Protein AF-A0A7K3YZS8-F1 (afdb_monomer)

Mean predicted aligned error: 3.69 Å

Radius of gyration: 16.54 Å; Cα contacts (8 Å, |Δi|>4): 243; chains: 1; bounding box: 41×34×45 Å

Secondary structure (DSSP, 8-state):
---TT-------S-HHHHTTSSSSSHHHHHHHHHHHTTS-SEEEEEEE-SSTT-EEEEEE-SGGGGGGG-S--TT----HHHHHHHHGGGGTT--EEEEE-HHHHHHHHHHHHTTSS-GGGEEEEE--------HHHHHHHHHHHH---GGG------BTTB-

Sequence (163 aa):
MAKKGDMLYAWTNDAALAKKAECGGAVTELLKYALESKTVDAVLAVTRGVDLYDAVPVIVSDAKSLDACAGSLHCGTVLLSKLVLEYAPKLSGKKIGLVVKGCDMMGILELAARKLVNLDNIVMIGVNCGGSVSPVTARRMIKEKYGVDPNTVTKEEIDKGQF

Nearest PDB structures (foldseek):
  7bkb-assembly1_E  TM=9.596E-01  e=1.401E-18  Methanospirillum hungatei JF-1
  4omf-assembly1_B-2  TM=8.821E-01  e=6.701E-10  Methanothermobacter marburgensis str. Marburg
  6qgr-assembly1_B  TM=8.359E-01  e=6.881E-08  Methanosarcina barkeri MS
  6qii-assembly1_B  TM=8.378E-01  e=8.869E-08  Methanosarcina barkeri MS
  8rja-assembly2_E  TM=6.892E-01  e=2.608E-07  Candidatus Methanoperedenaceae archaeon GB50

pLDDT: mean 92.97, std 4.45, range [72.25, 97.88]

Solvent-accessible surface area (backbone atoms only — not comparable to full-atom values): 9500 Å² total; per-residue (Å²): 133,92,56,95,88,68,85,79,92,70,54,45,90,47,72,70,50,40,74,53,21,72,56,48,25,37,69,54,47,53,52,27,48,30,40,75,72,57,73,16,65,33,28,52,44,50,29,68,52,95,43,64,48,36,59,38,80,42,82,43,67,52,48,76,65,46,64,65,39,41,45,71,49,53,27,20,82,74,69,56,30,66,50,45,58,67,47,56,68,72,44,80,90,48,27,36,28,32,74,26,43,66,70,26,48,53,44,41,52,54,36,33,76,70,67,60,41,64,64,94,36,50,48,76,46,79,49,92,70,98,71,69,40,53,42,72,58,44,42,48,45,37,36,75,75,67,69,41,64,60,91,73,60,87,80,81,64,79,56,97,93,42,112

Structure (mmCIF, N/CA/C/O backbone):
data_AF-A0A7K3YZS8-F1
#
_entry.id   AF-A0A7K3YZS8-F1
#
loop_
_atom_site.group_PDB
_atom_site.id
_atom_site.type_symbol
_atom_site.label_atom_id
_atom_site.label_alt_id
_atom_site.label_comp_id
_atom_site.label_asym_id
_atom_site.label_entity_id
_atom_site.label_seq_id
_atom_site.pdbx_PDB_ins_code
_atom_site.Cartn_x
_atom_site.Cartn_y
_atom_site.Cartn_z
_atom_site.occupancy
_atom_site.B_iso_or_equiv
_atom_site.auth_seq_id
_atom_site.auth_comp_id
_atom_site.auth_asym_id
_atom_site.auth_atom_id
_atom_site.pdbx_PDB_model_num
ATOM 1 N N . MET A 1 1 ? -14.132 -21.280 6.427 1.00 76.94 1 MET A N 1
ATOM 2 C CA . MET A 1 1 ? -13.516 -20.007 6.863 1.00 76.94 1 MET A CA 1
ATOM 3 C C . MET A 1 1 ? -12.077 -20.277 7.251 1.00 76.94 1 MET A C 1
ATOM 5 O O . MET A 1 1 ? -11.834 -21.330 7.833 1.00 76.94 1 MET A O 1
ATOM 9 N N . ALA A 1 2 ? -11.171 -19.354 6.928 1.00 86.88 2 ALA A N 1
ATOM 10 C CA . ALA A 1 2 ? -9.787 -19.398 7.392 1.00 86.88 2 ALA A CA 1
ATOM 11 C C . ALA A 1 2 ? -9.721 -19.184 8.914 1.00 86.88 2 ALA A C 1
ATOM 13 O O . ALA A 1 2 ? -10.529 -18.441 9.477 1.00 86.88 2 ALA A O 1
ATOM 14 N N . LYS A 1 3 ? -8.772 -19.841 9.574 1.00 94.12 3 LYS A N 1
ATOM 15 C CA . LYS A 1 3 ? -8.486 -19.734 11.007 1.00 94.12 3 LYS A CA 1
ATOM 16 C C . LYS A 1 3 ? -7.135 -19.057 11.222 1.00 94.12 3 LYS A C 1
ATOM 18 O O . LYS A 1 3 ? -6.280 -19.015 10.340 1.00 94.12 3 LYS A O 1
ATOM 23 N N . LYS A 1 4 ? -6.928 -18.526 12.429 1.00 93.88 4 LYS A N 1
ATOM 24 C CA . LYS A 1 4 ? -5.628 -17.975 12.827 1.00 93.88 4 LYS A CA 1
ATOM 25 C C . LYS A 1 4 ? -4.555 -19.062 12.698 1.00 93.88 4 LYS A C 1
ATOM 27 O O . LYS A 1 4 ? -4.670 -20.103 13.336 1.00 93.88 4 LYS A O 1
ATOM 32 N N . GLY A 1 5 ? -3.510 -18.771 11.926 1.00 94.25 5 GLY A N 1
ATOM 33 C CA . GLY A 1 5 ? -2.394 -19.686 11.675 1.00 94.25 5 GLY A CA 1
ATOM 34 C C . GLY A 1 5 ? -2.501 -20.475 10.369 1.00 94.25 5 GLY A C 1
ATOM 35 O O . GLY A 1 5 ? -1.528 -21.126 10.000 1.00 94.25 5 GLY A O 1
ATOM 36 N N . ASP A 1 6 ? -3.625 -20.393 9.651 1.00 96.44 6 ASP A N 1
ATOM 37 C CA . ASP A 1 6 ? -3.743 -21.026 8.339 1.00 96.44 6 ASP A CA 1
ATOM 38 C C . ASP A 1 6 ? -2.796 -20.365 7.326 1.00 96.44 6 ASP A C 1
ATOM 40 O O . ASP A 1 6 ? -2.663 -19.140 7.272 1.00 96.44 6 ASP A O 1
ATOM 44 N N . MET A 1 7 ? -2.176 -21.191 6.483 1.00 95.88 7 MET A N 1
ATOM 45 C CA . MET A 1 7 ? -1.407 -20.756 5.318 1.00 95.88 7 MET A CA 1
ATOM 46 C C . MET A 1 7 ? -2.185 -21.126 4.064 1.00 95.88 7 MET A C 1
ATOM 48 O O . MET A 1 7 ? -2.495 -22.296 3.844 1.00 95.88 7 MET A O 1
ATOM 52 N N . LEU A 1 8 ? -2.519 -20.125 3.256 1.00 94.38 8 LEU A N 1
ATOM 53 C CA . LEU A 1 8 ? -3.388 -20.282 2.097 1.00 94.38 8 LEU A CA 1
ATOM 54 C C . LEU A 1 8 ? -2.792 -19.551 0.899 1.00 94.38 8 LEU A C 1
ATOM 56 O O . LEU A 1 8 ? -2.210 -18.475 1.042 1.00 94.38 8 LEU A O 1
ATOM 60 N N . TYR A 1 9 ? -3.008 -20.107 -0.290 1.00 94.75 9 TYR A N 1
ATOM 61 C CA . TYR A 1 9 ? -2.872 -19.344 -1.523 1.00 94.75 9 TYR A CA 1
ATOM 62 C C . TYR A 1 9 ? -4.136 -18.516 -1.730 1.00 94.75 9 TYR A C 1
ATOM 64 O O . TYR A 1 9 ? -5.247 -19.038 -1.642 1.00 94.75 9 TYR A O 1
ATOM 72 N N . ALA A 1 10 ? -3.959 -17.227 -1.997 1.00 93.75 10 ALA A N 1
ATOM 73 C CA . ALA A 1 10 ? -5.050 -16.295 -2.223 1.00 93.75 10 ALA A CA 1
ATOM 74 C C . ALA A 1 10 ? -4.726 -15.381 -3.404 1.00 93.75 10 ALA A C 1
ATOM 76 O O . ALA A 1 10 ? -3.574 -14.996 -3.616 1.00 93.75 10 ALA A O 1
ATOM 77 N N . TRP A 1 11 ? -5.761 -15.021 -4.154 1.00 96.25 11 TRP A N 1
ATOM 78 C CA . TRP A 1 11 ? -5.703 -14.073 -5.257 1.00 96.25 11 TRP A CA 1
ATOM 79 C C . TRP A 1 11 ? -7.035 -13.325 -5.363 1.00 96.25 11 TRP A C 1
ATOM 81 O O . TRP A 1 11 ? -8.066 -13.807 -4.893 1.00 96.25 11 TRP A O 1
ATOM 91 N N . THR A 1 12 ? -7.006 -12.136 -5.959 1.00 96.81 12 THR A N 1
ATOM 92 C CA . THR A 1 12 ? -8.209 -11.369 -6.289 1.00 96.81 12 THR A CA 1
ATOM 93 C C . THR A 1 12 ? -9.020 -12.085 -7.372 1.00 96.81 12 THR A C 1
ATOM 95 O O . THR A 1 12 ? -8.465 -12.724 -8.267 1.00 96.81 12 THR A O 1
ATOM 98 N N . ASN A 1 13 ? -10.343 -11.967 -7.307 1.00 95.69 13 ASN A N 1
ATOM 99 C CA . ASN A 1 13 ? -11.246 -12.365 -8.388 1.00 95.69 13 ASN A CA 1
ATOM 100 C C . ASN A 1 13 ? -11.450 -11.245 -9.432 1.00 95.69 13 ASN A C 1
ATOM 102 O O . ASN A 1 13 ? -12.099 -11.479 -10.452 1.00 95.69 13 ASN A O 1
ATOM 106 N N . ASP A 1 14 ? -10.887 -10.055 -9.212 1.00 95.81 14 ASP A N 1
ATOM 107 C CA . ASP A 1 14 ? -10.900 -8.935 -10.147 1.00 95.81 14 ASP A CA 1
ATOM 108 C C . ASP A 1 14 ? -9.747 -9.064 -11.157 1.00 95.81 14 ASP A C 1
ATOM 110 O O . ASP A 1 14 ? -8.571 -8.820 -10.868 1.00 95.81 14 ASP A O 1
ATOM 114 N N . ALA A 1 15 ? -10.099 -9.421 -12.393 1.00 95.12 15 ALA A N 1
ATOM 115 C CA . ALA A 1 15 ? -9.142 -9.584 -13.482 1.00 95.12 15 ALA A CA 1
ATOM 116 C C . ALA A 1 15 ? -8.413 -8.283 -13.873 1.00 95.12 15 ALA A C 1
ATOM 118 O O . ALA A 1 15 ? -7.325 -8.348 -14.448 1.00 95.12 15 ALA A O 1
ATOM 119 N N .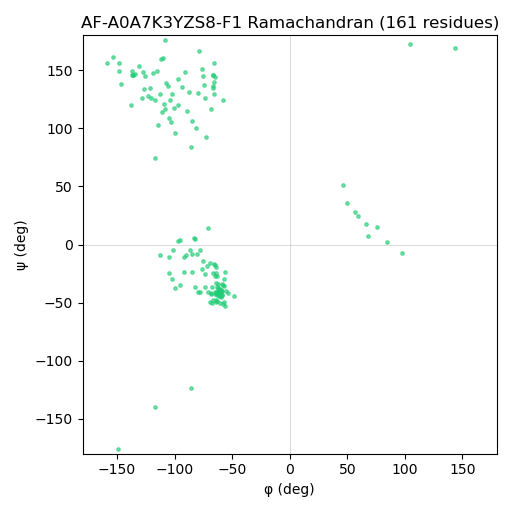 ALA A 1 16 ? -8.987 -7.105 -13.607 1.00 93.94 16 ALA A N 1
ATOM 120 C CA . ALA A 1 16 ? -8.334 -5.828 -13.877 1.00 93.94 16 ALA A CA 1
ATOM 121 C C . ALA A 1 16 ? -7.284 -5.510 -12.806 1.00 93.94 16 ALA A C 1
ATOM 123 O O . ALA A 1 16 ? -6.182 -5.072 -13.146 1.00 93.94 16 ALA A O 1
ATOM 124 N N . LEU A 1 17 ? -7.591 -5.791 -11.536 1.00 94.31 17 LEU A N 1
ATOM 125 C CA . LEU A 1 17 ? -6.633 -5.670 -10.439 1.00 94.31 17 LEU A CA 1
ATOM 126 C C . LEU A 1 17 ? -5.479 -6.670 -10.593 1.00 94.31 17 LEU A C 1
ATOM 128 O O . LEU A 1 17 ? -4.317 -6.290 -10.446 1.00 94.31 17 LEU A O 1
ATOM 132 N N . ALA A 1 18 ? -5.776 -7.918 -10.967 1.00 93.44 18 ALA A N 1
ATOM 133 C CA . ALA A 1 18 ? -4.767 -8.959 -11.172 1.00 93.44 18 ALA A CA 1
ATOM 134 C C . ALA A 1 18 ? -3.692 -8.578 -12.209 1.00 93.44 18 ALA A C 1
ATOM 136 O O . ALA A 1 18 ? -2.552 -9.009 -12.094 1.00 93.44 18 ALA A O 1
ATOM 137 N N . LYS A 1 19 ? -4.027 -7.745 -13.205 1.00 90.94 19 LYS A N 1
ATOM 138 C CA . LYS A 1 19 ? -3.071 -7.258 -14.218 1.00 90.94 19 LYS A CA 1
ATOM 139 C C . LYS A 1 19 ? -2.126 -6.166 -13.712 1.00 90.94 19 LYS A C 1
ATOM 141 O O . LYS A 1 19 ? -1.106 -5.921 -14.347 1.00 90.94 19 LYS A O 1
ATOM 146 N N . LYS A 1 20 ? -2.496 -5.466 -12.637 1.00 89.06 20 LYS A N 1
ATOM 147 C CA . LYS A 1 20 ? -1.737 -4.336 -12.072 1.00 89.06 20 LYS A CA 1
ATOM 148 C C . LYS A 1 20 ? -0.941 -4.731 -10.832 1.00 89.06 20 LYS A C 1
ATOM 150 O O . LYS A 1 20 ? 0.072 -4.110 -10.533 1.00 89.06 20 LYS A O 1
ATOM 155 N N . ALA A 1 21 ? -1.441 -5.708 -10.083 1.00 91.50 21 ALA A N 1
ATOM 156 C CA . ALA A 1 21 ? -0.820 -6.168 -8.857 1.00 91.50 21 ALA A CA 1
ATOM 157 C C . ALA A 1 21 ? 0.542 -6.832 -9.111 1.00 91.50 21 ALA A C 1
ATOM 159 O O . ALA A 1 21 ? 0.807 -7.352 -10.191 1.00 91.50 21 ALA A O 1
ATOM 160 N N . GLU A 1 22 ? 1.391 -6.839 -8.080 1.00 89.69 22 GLU A N 1
ATOM 161 C CA . GLU A 1 22 ? 2.708 -7.478 -8.165 1.00 89.69 22 GLU A CA 1
ATOM 162 C C . GLU A 1 22 ? 2.586 -8.999 -8.321 1.00 89.69 22 GLU A C 1
ATOM 164 O O . GLU A 1 22 ? 3.192 -9.605 -9.198 1.00 89.69 22 GLU A O 1
ATOM 169 N N . CYS A 1 23 ? 1.746 -9.595 -7.473 1.00 90.81 23 CYS A N 1
ATOM 170 C CA . CYS A 1 23 ? 1.384 -11.008 -7.491 1.00 90.81 23 CYS A CA 1
ATOM 171 C C . CYS A 1 23 ? -0.127 -11.143 -7.767 1.00 90.81 23 CYS A C 1
ATOM 173 O O . CYS A 1 23 ? -0.710 -10.378 -8.525 1.00 90.81 23 CYS A O 1
ATOM 175 N N . GLY A 1 24 ? -0.818 -12.065 -7.091 1.00 93.75 24 GLY A N 1
ATOM 176 C CA . GLY A 1 24 ? -2.255 -12.296 -7.275 1.00 93.75 24 GLY A CA 1
ATOM 177 C C . GLY A 1 24 ? -3.199 -11.212 -6.734 1.00 93.75 24 GLY A C 1
ATOM 178 O O . GLY A 1 24 ? -4.369 -11.506 -6.553 1.00 93.75 24 GLY A O 1
ATOM 179 N N . GLY A 1 25 ? -2.749 -10.000 -6.391 1.00 95.75 25 GLY A N 1
ATOM 180 C CA . GLY A 1 25 ? -3.633 -8.901 -5.947 1.00 95.75 25 GLY A CA 1
ATOM 181 C C . GLY A 1 25 ? -4.338 -9.074 -4.593 1.00 95.75 25 GLY A C 1
ATOM 182 O O . GLY A 1 25 ? -5.153 -8.233 -4.223 1.00 95.75 25 GLY A O 1
ATOM 183 N N . ALA A 1 26 ? -4.011 -10.117 -3.824 1.00 95.94 26 ALA A N 1
ATOM 184 C CA . ALA A 1 26 ? -4.696 -10.441 -2.570 1.00 95.94 26 ALA A CA 1
ATOM 185 C C . ALA A 1 26 ? -4.634 -9.315 -1.522 1.00 95.94 26 ALA A C 1
ATOM 187 O O . ALA A 1 26 ? -5.627 -9.043 -0.858 1.00 95.94 26 ALA A O 1
ATOM 188 N N . VAL A 1 27 ? -3.490 -8.635 -1.383 1.00 96.50 27 VAL A N 1
ATOM 189 C CA . VAL A 1 27 ? -3.326 -7.542 -0.406 1.00 96.50 27 VAL A CA 1
ATOM 190 C C . VAL A 1 27 ? -4.264 -6.378 -0.720 1.00 96.50 27 VAL A C 1
ATOM 192 O O . VAL A 1 27 ? -4.977 -5.911 0.164 1.00 96.50 27 VAL A O 1
ATOM 195 N N . THR A 1 28 ? -4.299 -5.935 -1.978 1.00 97.00 28 THR A N 1
ATOM 196 C CA . THR A 1 28 ? -5.184 -4.846 -2.404 1.00 97.00 28 THR A CA 1
ATOM 197 C C . THR A 1 28 ? -6.651 -5.234 -2.231 1.00 97.00 28 THR A C 1
ATOM 199 O O . THR A 1 28 ? -7.423 -4.431 -1.717 1.00 97.00 28 THR A O 1
ATOM 202 N N . GLU A 1 29 ? -7.025 -6.470 -2.572 1.00 97.38 29 GLU A N 1
ATOM 203 C CA . GLU A 1 29 ? -8.392 -6.976 -2.385 1.00 97.38 29 GLU A CA 1
ATOM 204 C C . GLU A 1 29 ? -8.811 -6.992 -0.907 1.00 97.38 29 GLU A C 1
ATOM 206 O O . GLU A 1 29 ? -9.893 -6.531 -0.551 1.00 97.38 29 GLU A O 1
ATOM 211 N N . LEU A 1 30 ? -7.926 -7.448 -0.015 1.00 97.06 30 LEU A N 1
ATOM 212 C CA . LEU A 1 30 ? -8.180 -7.441 1.426 1.00 97.06 30 LEU A CA 1
ATOM 213 C C . LEU A 1 30 ? -8.363 -6.020 1.972 1.00 97.06 30 LEU A C 1
ATOM 215 O O . LEU A 1 30 ? -9.206 -5.808 2.841 1.00 97.06 30 LEU A O 1
ATOM 219 N N . LEU A 1 31 ? -7.611 -5.040 1.463 1.00 97.81 31 LEU A N 1
ATOM 220 C CA . LEU A 1 31 ? -7.765 -3.635 1.853 1.00 97.81 31 LEU A CA 1
ATOM 221 C C . LEU A 1 31 ? -9.060 -3.017 1.321 1.00 97.81 31 LEU A C 1
ATOM 223 O O . LEU A 1 31 ? -9.726 -2.294 2.063 1.00 97.81 31 LEU A O 1
ATOM 227 N N . LYS A 1 32 ? -9.440 -3.320 0.072 1.00 97.69 32 LYS A N 1
ATOM 228 C CA . LYS A 1 32 ? -10.738 -2.924 -0.494 1.00 97.69 32 LYS A CA 1
ATOM 229 C C . LYS A 1 32 ? -11.873 -3.437 0.379 1.00 97.69 32 LYS A C 1
ATOM 231 O O . LYS A 1 32 ? -12.674 -2.647 0.873 1.00 97.69 32 LYS A O 1
ATOM 236 N N . TYR A 1 33 ? -11.857 -4.736 0.667 1.00 97.31 33 TYR A N 1
ATOM 237 C CA . TYR A 1 33 ? -12.837 -5.358 1.543 1.00 97.31 33 TYR A CA 1
ATOM 238 C C . TYR A 1 33 ? -12.817 -4.747 2.951 1.00 97.31 33 TYR A C 1
ATOM 240 O O . TYR A 1 33 ? -13.872 -4.540 3.548 1.00 97.31 33 TYR A O 1
ATOM 248 N N . ALA A 1 34 ? -11.645 -4.415 3.502 1.00 97.88 34 ALA A N 1
ATOM 249 C CA . ALA A 1 34 ? -11.542 -3.782 4.817 1.00 97.88 34 ALA A CA 1
ATOM 250 C C . ALA A 1 34 ? -12.213 -2.395 4.865 1.00 97.88 34 ALA A C 1
ATOM 252 O O . ALA A 1 34 ? -12.841 -2.081 5.879 1.00 97.88 34 ALA A O 1
ATOM 253 N N . LEU A 1 35 ? -12.127 -1.602 3.790 1.00 97.81 35 LEU A N 1
ATOM 254 C CA . LEU A 1 35 ? -12.855 -0.333 3.650 1.00 97.81 35 LEU A CA 1
ATOM 255 C C . LEU A 1 35 ? -14.364 -0.561 3.481 1.00 97.81 35 LEU A C 1
ATOM 257 O O . LEU A 1 35 ? -15.167 0.027 4.202 1.00 97.81 35 LEU A O 1
ATOM 261 N N . GLU A 1 36 ? -14.761 -1.444 2.565 1.00 97.69 36 GLU A N 1
ATOM 262 C CA . GLU A 1 36 ? -16.172 -1.719 2.252 1.00 97.69 36 GLU A CA 1
ATOM 263 C C . GLU A 1 36 ? -16.933 -2.304 3.449 1.00 97.69 36 GLU A C 1
ATOM 265 O O . GLU A 1 36 ? -18.063 -1.908 3.738 1.00 97.69 36 GLU A O 1
ATOM 270 N N . SER A 1 37 ? -16.289 -3.207 4.192 1.00 97.50 37 SER A N 1
ATOM 271 C CA . SER A 1 37 ? -16.824 -3.806 5.421 1.00 97.50 37 SER A CA 1
ATOM 272 C C . SER A 1 37 ? -16.733 -2.891 6.644 1.00 97.50 37 SER A C 1
ATOM 274 O O . SER A 1 37 ? -17.218 -3.267 7.712 1.00 97.50 37 SER A O 1
ATOM 276 N N . LYS A 1 38 ? -16.113 -1.707 6.517 1.00 96.38 38 LYS A N 1
ATOM 277 C CA . LYS A 1 38 ? -15.816 -0.778 7.622 1.00 96.38 38 LYS A CA 1
ATOM 278 C C . LYS A 1 38 ? -14.986 -1.403 8.747 1.00 96.38 38 LYS A C 1
ATOM 280 O O . LYS A 1 38 ? -15.063 -0.985 9.901 1.00 96.38 38 LYS A O 1
ATOM 285 N N . THR A 1 39 ? -14.172 -2.403 8.415 1.00 97.00 39 THR A N 1
ATOM 286 C CA . THR A 1 39 ? -13.125 -2.896 9.321 1.00 97.00 39 THR A CA 1
ATOM 287 C C . THR A 1 39 ? -12.112 -1.782 9.602 1.00 97.00 39 THR A C 1
ATOM 289 O O . THR A 1 39 ? -11.594 -1.673 10.716 1.00 97.00 39 THR A O 1
ATOM 292 N N . VAL A 1 40 ? -11.868 -0.937 8.596 1.00 96.75 40 VAL A N 1
ATOM 293 C CA . VAL A 1 40 ? -11.106 0.310 8.691 1.00 96.75 40 VAL A CA 1
ATOM 294 C C . VAL A 1 40 ? -11.882 1.449 8.031 1.00 96.75 40 VAL A C 1
ATOM 296 O O . VAL A 1 40 ? -12.678 1.219 7.125 1.00 96.75 40 VAL A O 1
ATOM 299 N N . ASP A 1 41 ? -11.638 2.680 8.471 1.00 95.62 41 ASP A N 1
ATOM 300 C CA . ASP A 1 41 ? -12.259 3.891 7.916 1.00 95.62 41 ASP A CA 1
ATOM 301 C C . ASP A 1 41 ? -11.421 4.519 6.795 1.00 95.62 41 ASP A C 1
ATOM 303 O O . ASP A 1 41 ? -11.924 5.287 5.974 1.00 95.62 41 ASP A O 1
ATOM 307 N N . ALA A 1 42 ? -10.118 4.241 6.796 1.00 94.75 42 ALA A N 1
ATOM 308 C CA . ALA A 1 42 ? -9.171 4.708 5.798 1.00 94.75 42 ALA A CA 1
ATOM 309 C C . ALA A 1 42 ? -7.990 3.741 5.696 1.00 94.75 42 ALA A C 1
ATOM 311 O O . ALA A 1 42 ? -7.711 2.979 6.621 1.00 94.75 42 ALA A O 1
ATOM 312 N N . VAL A 1 43 ? -7.259 3.809 4.591 1.00 96.06 43 VAL A N 1
ATOM 313 C CA . VAL A 1 43 ? -6.025 3.064 4.363 1.00 96.06 43 VAL A CA 1
ATOM 314 C C . VAL A 1 43 ? -4.886 4.045 4.106 1.00 96.06 43 VAL A C 1
ATOM 316 O O . VAL A 1 43 ? -4.986 4.878 3.210 1.00 96.06 43 VAL A O 1
ATOM 319 N N . LEU A 1 44 ? -3.796 3.940 4.870 1.00 95.31 44 LEU A N 1
ATOM 320 C CA . LEU A 1 44 ? -2.513 4.545 4.512 1.00 95.31 44 LEU A CA 1
ATOM 321 C C . LEU A 1 44 ? -1.820 3.616 3.515 1.00 95.31 44 LEU A C 1
ATOM 323 O O . LEU A 1 44 ? -1.248 2.591 3.889 1.00 95.31 44 LEU A O 1
ATOM 327 N N . ALA A 1 45 ? -1.917 3.973 2.241 1.00 94.94 45 ALA A N 1
ATOM 328 C CA . ALA A 1 45 ? -1.314 3.252 1.133 1.00 94.94 45 ALA A CA 1
ATOM 329 C C . ALA A 1 45 ? -0.130 4.038 0.556 1.00 94.94 45 ALA A C 1
ATOM 331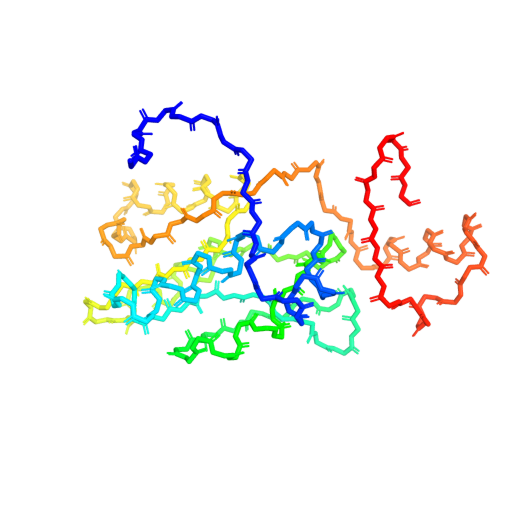 O O . ALA A 1 45 ? 0.171 5.160 0.970 1.00 94.94 45 ALA A O 1
ATOM 332 N N . VAL A 1 46 ? 0.547 3.432 -0.414 1.00 95.00 46 VAL A N 1
ATOM 333 C CA . VAL A 1 46 ? 1.603 4.070 -1.197 1.00 95.00 46 VAL A CA 1
ATOM 334 C C . VAL A 1 46 ? 1.208 3.970 -2.662 1.00 95.00 46 VAL A C 1
ATOM 336 O O . VAL A 1 46 ? 0.898 2.882 -3.141 1.00 95.00 46 VAL A O 1
ATOM 339 N N . THR A 1 47 ? 1.211 5.100 -3.359 1.00 94.50 47 THR A N 1
ATOM 340 C CA . THR A 1 47 ? 0.990 5.175 -4.804 1.00 94.50 47 THR A CA 1
ATOM 341 C C . THR A 1 47 ? 2.282 5.553 -5.512 1.00 94.50 47 THR A C 1
ATOM 343 O O . THR A 1 47 ? 3.200 6.126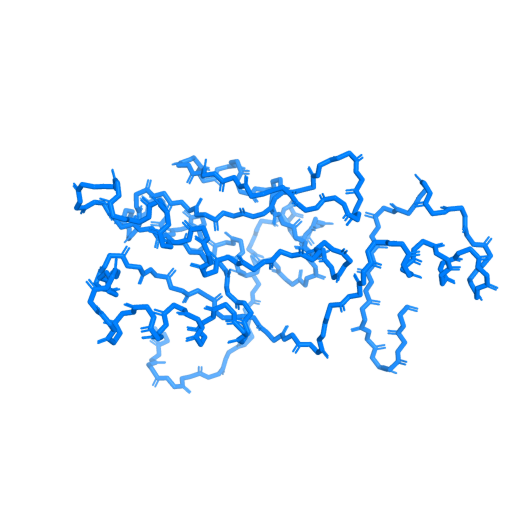 -4.917 1.00 94.50 47 THR A O 1
ATOM 346 N N . ARG A 1 48 ? 2.335 5.260 -6.809 1.00 92.56 48 ARG A N 1
ATOM 347 C CA . ARG A 1 48 ? 3.361 5.790 -7.702 1.00 92.56 48 ARG A CA 1
ATOM 348 C C . ARG A 1 48 ? 3.196 7.309 -7.827 1.00 92.56 48 ARG A C 1
ATOM 350 O O . ARG A 1 48 ? 2.084 7.776 -8.077 1.00 92.56 48 ARG A O 1
ATOM 357 N N . GLY A 1 49 ? 4.285 8.045 -7.633 1.00 92.94 49 GLY A N 1
ATOM 358 C CA . GLY A 1 49 ? 4.385 9.478 -7.884 1.00 92.94 49 GLY A CA 1
ATOM 359 C C . GLY A 1 49 ? 4.728 9.756 -9.343 1.00 92.94 49 GLY A C 1
ATOM 360 O O . GLY A 1 49 ? 4.023 9.307 -10.246 1.00 92.94 49 GLY A O 1
ATOM 361 N N . VAL A 1 50 ? 5.819 10.488 -9.580 1.00 90.81 50 VAL A N 1
ATOM 362 C CA . VAL A 1 50 ? 6.278 10.809 -10.945 1.00 90.81 50 VAL A CA 1
ATOM 363 C C . VAL A 1 50 ? 6.654 9.547 -11.727 1.00 90.81 50 VAL A C 1
ATOM 365 O O . VAL A 1 50 ? 6.337 9.426 -12.909 1.00 90.81 50 VAL A O 1
ATOM 368 N N . ASP A 1 51 ? 7.320 8.601 -11.070 1.00 89.38 51 ASP A N 1
ATOM 369 C CA . ASP A 1 51 ? 7.770 7.344 -11.659 1.00 89.38 51 ASP A CA 1
ATOM 370 C C . ASP A 1 51 ? 7.803 6.218 -10.609 1.00 89.38 51 ASP A C 1
ATOM 372 O O . ASP A 1 51 ? 7.379 6.400 -9.469 1.00 89.38 51 ASP A O 1
ATOM 376 N N . LEU A 1 52 ? 8.275 5.026 -10.991 1.00 88.06 52 LEU A N 1
ATOM 377 C CA . LEU A 1 52 ? 8.306 3.856 -10.101 1.00 88.06 52 LEU A CA 1
ATOM 378 C C . LEU A 1 52 ? 9.258 3.999 -8.898 1.00 88.06 52 LEU A C 1
ATOM 380 O O . LEU A 1 52 ? 9.162 3.223 -7.950 1.00 88.06 52 LEU A O 1
ATOM 384 N N . TYR A 1 53 ? 10.182 4.960 -8.937 1.00 92.44 53 TYR A N 1
ATOM 385 C CA . TYR A 1 53 ? 11.147 5.197 -7.866 1.00 92.44 53 TYR A CA 1
ATOM 386 C C . TYR A 1 53 ? 10.624 6.235 -6.860 1.00 92.44 53 TYR A C 1
ATOM 388 O O . TYR A 1 53 ? 11.199 6.397 -5.784 1.00 92.44 53 TYR A O 1
ATOM 396 N N . ASP A 1 54 ? 9.532 6.920 -7.198 1.00 92.19 54 ASP A N 1
ATOM 397 C CA . ASP A 1 54 ? 8.861 7.911 -6.369 1.00 92.19 54 ASP A CA 1
ATOM 398 C C . ASP A 1 54 ? 7.641 7.288 -5.674 1.00 92.19 54 ASP A C 1
ATOM 400 O O . ASP A 1 54 ? 6.556 7.159 -6.243 1.00 92.19 54 ASP A O 1
ATOM 404 N N . ALA A 1 55 ? 7.835 6.850 -4.430 1.00 93.94 55 ALA A N 1
ATOM 405 C CA . ALA A 1 55 ? 6.768 6.315 -3.591 1.00 93.94 55 ALA A CA 1
ATOM 406 C C . ALA A 1 55 ? 6.099 7.434 -2.790 1.00 93.94 55 ALA A C 1
ATOM 408 O O . ALA A 1 55 ? 6.702 8.010 -1.882 1.00 93.94 55 ALA A O 1
ATOM 409 N N . VAL A 1 56 ? 4.820 7.678 -3.073 1.00 95.00 56 VAL A N 1
ATOM 410 C CA . VAL A 1 56 ? 4.034 8.743 -2.446 1.00 95.00 56 VAL A CA 1
ATOM 411 C C . VAL A 1 56 ? 3.008 8.136 -1.486 1.00 95.00 56 VAL A C 1
ATOM 413 O O . VAL A 1 56 ? 2.112 7.409 -1.921 1.00 95.00 56 VAL A O 1
ATOM 416 N N . PRO A 1 57 ? 3.098 8.409 -0.173 1.00 94.44 57 PRO A N 1
ATOM 417 C CA . PRO A 1 57 ? 2.081 7.989 0.783 1.00 94.44 57 PRO A CA 1
ATOM 418 C C . PRO A 1 57 ? 0.756 8.711 0.538 1.00 94.44 57 PRO A C 1
ATOM 420 O O . PRO A 1 57 ? 0.729 9.929 0.363 1.00 94.44 57 PRO A O 1
ATOM 423 N N . VAL A 1 58 ? -0.350 7.974 0.585 1.00 94.25 58 VAL A N 1
ATOM 424 C CA . VAL A 1 58 ? -1.704 8.507 0.396 1.00 94.25 58 VAL A CA 1
ATOM 425 C C . VAL A 1 58 ? -2.666 7.924 1.422 1.00 94.25 58 VAL A C 1
ATOM 427 O O . VAL A 1 58 ? -2.546 6.766 1.820 1.00 94.25 58 VAL A O 1
ATOM 430 N N . ILE A 1 59 ? -3.642 8.728 1.845 1.00 93.62 59 ILE A N 1
ATOM 431 C CA . ILE A 1 59 ? -4.773 8.261 2.650 1.00 93.62 59 ILE A CA 1
ATOM 432 C C . ILE A 1 59 ? -5.949 8.016 1.711 1.00 93.62 59 ILE A C 1
ATOM 434 O O . ILE A 1 59 ? -6.416 8.934 1.041 1.00 93.62 59 ILE A O 1
ATOM 438 N N . VAL A 1 60 ? -6.426 6.777 1.679 1.00 95.25 60 VAL A N 1
ATOM 439 C CA . VAL A 1 60 ? -7.494 6.326 0.789 1.00 95.25 60 VAL A CA 1
ATOM 440 C C . VAL A 1 60 ? -8.691 5.878 1.618 1.00 95.25 60 VAL A C 1
ATOM 442 O O . VAL A 1 60 ? -8.561 5.015 2.479 1.00 95.25 60 VAL A O 1
ATOM 445 N N . SER A 1 61 ? -9.864 6.451 1.361 1.00 94.81 61 SER A N 1
ATOM 446 C CA . SER A 1 61 ? -11.131 6.044 1.994 1.00 94.81 61 SER A CA 1
ATOM 447 C C . SER A 1 61 ? -12.125 5.417 1.011 1.00 94.81 61 SER A C 1
ATOM 449 O O . SER A 1 61 ? -13.154 4.900 1.428 1.00 94.81 61 SER A O 1
ATOM 451 N N . ASP A 1 62 ? -11.833 5.470 -0.290 1.00 96.31 62 ASP A N 1
ATOM 452 C CA . ASP A 1 62 ? -12.619 4.829 -1.344 1.00 96.31 62 ASP A CA 1
ATOM 453 C C . ASP A 1 62 ? -11.903 3.563 -1.830 1.00 96.31 62 ASP A C 1
ATOM 455 O O . ASP A 1 62 ? -10.752 3.619 -2.261 1.00 96.31 62 ASP A O 1
ATOM 459 N N . ALA A 1 63 ? -12.588 2.420 -1.780 1.00 96.31 63 ALA A N 1
ATOM 460 C CA . ALA A 1 63 ? -11.998 1.126 -2.110 1.00 96.31 63 ALA A CA 1
ATOM 461 C C . ALA A 1 63 ? -11.480 1.069 -3.556 1.00 96.31 63 ALA A C 1
ATOM 463 O O . ALA A 1 63 ? -10.400 0.536 -3.807 1.00 96.31 63 ALA A O 1
ATOM 464 N N . LYS A 1 64 ? -12.184 1.678 -4.518 1.00 93.88 64 LYS A N 1
ATOM 465 C CA . LYS A 1 64 ? -11.757 1.664 -5.929 1.00 93.88 64 LYS A CA 1
ATOM 466 C C . LYS A 1 64 ? -10.436 2.394 -6.146 1.00 93.88 64 LYS A C 1
ATOM 468 O O . LYS A 1 64 ? -9.633 1.980 -6.980 1.00 93.88 64 LYS A O 1
ATOM 473 N N . SER A 1 65 ? -10.180 3.437 -5.364 1.00 95.50 65 SER A N 1
ATOM 474 C CA . SER A 1 65 ? -8.944 4.215 -5.431 1.00 95.50 65 SER A CA 1
ATOM 475 C C . SER A 1 65 ? -7.691 3.407 -5.041 1.00 95.50 65 SER A C 1
ATOM 477 O O . SER A 1 65 ? -6.581 3.784 -5.416 1.00 95.50 65 SER A O 1
ATOM 479 N N . LEU A 1 66 ? -7.839 2.258 -4.362 1.00 96.50 66 LEU A N 1
ATOM 480 C CA . LEU A 1 66 ? -6.715 1.372 -4.027 1.00 96.50 66 LEU A CA 1
ATOM 481 C C . LEU A 1 66 ? -6.092 0.665 -5.239 1.00 96.50 66 LEU A C 1
ATOM 483 O O . LEU A 1 66 ? -4.958 0.200 -5.138 1.00 96.50 66 LEU A O 1
ATOM 487 N N . ASP A 1 67 ? -6.766 0.627 -6.391 1.00 94.62 67 ASP A N 1
ATOM 488 C CA . ASP A 1 67 ? -6.191 0.095 -7.634 1.00 94.62 67 ASP A CA 1
ATOM 489 C C . ASP A 1 67 ? -4.911 0.820 -8.052 1.00 94.62 67 ASP A C 1
ATOM 491 O O . ASP A 1 67 ? -4.010 0.206 -8.619 1.00 94.62 67 ASP A O 1
ATOM 495 N N . ALA A 1 68 ? -4.835 2.127 -7.789 1.00 93.19 68 ALA A N 1
ATOM 496 C CA . ALA A 1 68 ? -3.663 2.942 -8.100 1.00 93.19 68 ALA A CA 1
ATOM 497 C C . ALA A 1 68 ? -2.471 2.644 -7.172 1.00 93.19 68 ALA A C 1
ATOM 499 O O . ALA A 1 68 ? -1.333 2.959 -7.505 1.00 93.19 68 ALA A O 1
ATOM 500 N N . CYS A 1 69 ? -2.736 2.015 -6.025 1.00 94.69 69 CYS A N 1
ATOM 501 C CA . CYS A 1 69 ? -1.736 1.625 -5.034 1.00 94.69 69 CYS A CA 1
ATOM 502 C C . CYS A 1 69 ? -1.300 0.156 -5.187 1.00 94.69 69 CYS A C 1
ATOM 504 O O . CYS A 1 69 ? -0.554 -0.355 -4.355 1.00 94.69 69 CYS A O 1
ATOM 506 N N . ALA A 1 70 ? -1.814 -0.556 -6.196 1.00 93.69 70 ALA A N 1
ATOM 507 C CA . ALA A 1 70 ? -1.448 -1.941 -6.452 1.00 93.69 70 ALA A CA 1
ATOM 508 C C . ALA A 1 70 ? -0.050 -2.040 -7.085 1.00 93.69 70 ALA A C 1
ATOM 510 O O . ALA A 1 70 ? 0.333 -1.206 -7.905 1.00 93.69 70 ALA A O 1
ATOM 511 N N . GLY A 1 71 ? 0.676 -3.102 -6.734 1.00 90.69 71 GLY A N 1
ATOM 512 C CA . GLY A 1 71 ? 2.047 -3.335 -7.192 1.00 90.69 71 GLY A CA 1
ATOM 513 C C . GLY A 1 71 ? 3.086 -3.049 -6.111 1.00 90.69 71 GLY A C 1
ATOM 514 O O . GLY A 1 71 ? 2.758 -2.553 -5.031 1.00 90.69 71 GLY A O 1
ATOM 515 N N . SER A 1 72 ? 4.339 -3.386 -6.399 1.00 90.44 72 SER A N 1
ATOM 516 C CA . SER A 1 72 ? 5.458 -3.135 -5.493 1.00 90.44 72 SER A CA 1
ATOM 517 C C . SER A 1 72 ? 6.343 -2.001 -6.003 1.00 90.44 72 SER A C 1
ATOM 519 O O . SER A 1 72 ? 6.640 -1.904 -7.190 1.00 90.44 72 SER A O 1
ATOM 521 N N . LEU A 1 73 ? 6.782 -1.145 -5.077 1.00 92.88 73 LEU A N 1
ATOM 522 C CA . LEU A 1 73 ? 7.755 -0.075 -5.314 1.00 92.88 73 LEU A CA 1
ATOM 523 C C . LEU A 1 73 ? 8.997 -0.356 -4.454 1.00 92.88 73 LEU A C 1
ATOM 525 O O . LEU A 1 73 ? 9.202 0.266 -3.410 1.00 92.88 73 LEU A O 1
ATOM 529 N N . HIS A 1 74 ? 9.811 -1.335 -4.848 1.00 92.19 74 HIS A N 1
ATOM 530 C CA . HIS A 1 74 ? 11.030 -1.745 -4.136 1.00 92.19 74 HIS A CA 1
ATOM 531 C C . HIS A 1 74 ? 12.072 -0.625 -4.089 1.00 92.19 74 HIS A C 1
ATOM 533 O O . HIS A 1 74 ? 12.878 -0.559 -3.153 1.00 92.19 74 HIS A O 1
ATOM 539 N N . CYS A 1 75 ? 12.028 0.267 -5.078 1.00 91.38 75 CYS A N 1
ATOM 540 C CA . CYS A 1 75 ? 12.898 1.432 -5.152 1.00 91.38 75 CYS A CA 1
ATOM 541 C C . CYS A 1 75 ? 12.338 2.687 -4.466 1.00 91.38 75 CYS A C 1
ATOM 543 O O . CYS A 1 75 ? 13.056 3.670 -4.291 1.00 91.38 75 CYS A O 1
ATOM 545 N N . GLY A 1 76 ? 11.074 2.656 -4.040 1.00 88.69 76 GLY A N 1
ATOM 546 C CA . GLY A 1 76 ? 10.412 3.737 -3.321 1.00 88.69 76 GLY A CA 1
ATOM 547 C C . GLY A 1 76 ? 10.662 3.653 -1.816 1.00 88.69 76 GLY A C 1
ATOM 548 O O . GLY A 1 76 ? 9.866 3.086 -1.064 1.00 88.69 76 GLY A O 1
ATOM 549 N N . THR A 1 77 ? 11.789 4.193 -1.349 1.00 86.81 77 THR A N 1
ATOM 550 C CA . THR A 1 77 ? 12.214 4.065 0.055 1.00 86.81 77 THR A CA 1
ATOM 551 C C . THR A 1 77 ? 11.370 4.927 1.000 1.00 86.81 77 THR A C 1
ATOM 553 O O . THR A 1 77 ? 11.694 6.087 1.253 1.00 86.81 77 THR A O 1
ATOM 556 N N . VAL A 1 78 ? 10.311 4.342 1.565 1.00 90.56 78 VAL A N 1
ATOM 557 C CA . VAL A 1 78 ? 9.425 4.982 2.552 1.00 90.56 78 VAL A CA 1
ATOM 558 C C . VAL A 1 78 ? 9.295 4.113 3.804 1.00 90.56 78 VAL A C 1
ATOM 560 O O . VAL A 1 78 ? 9.047 2.906 3.707 1.00 90.56 78 VAL A O 1
ATOM 563 N N . LEU A 1 79 ? 9.423 4.756 4.971 1.00 92.25 79 LEU A N 1
ATOM 564 C CA . LEU A 1 79 ? 9.152 4.180 6.290 1.00 92.25 79 LEU A CA 1
ATOM 565 C C . LEU A 1 79 ? 7.794 4.685 6.802 1.00 92.25 79 LEU A C 1
ATOM 567 O O . LEU A 1 79 ? 7.667 5.832 7.236 1.00 92.25 79 LEU A O 1
ATOM 571 N N . LEU A 1 80 ? 6.781 3.823 6.766 1.00 94.69 80 LEU A N 1
ATOM 572 C CA . LEU A 1 80 ? 5.399 4.165 7.104 1.00 94.69 80 LEU A CA 1
ATOM 573 C C . LEU A 1 80 ? 5.184 4.355 8.603 1.00 94.69 80 LEU A C 1
ATOM 575 O O . LEU A 1 80 ? 4.310 5.126 8.987 1.00 94.69 80 LEU A O 1
ATOM 579 N N . SER A 1 81 ? 5.998 3.735 9.463 1.00 94.19 81 SER A N 1
ATOM 580 C CA . SER A 1 81 ? 5.876 3.904 10.921 1.00 94.19 81 SER A CA 1
ATOM 581 C C . SER A 1 81 ? 5.993 5.369 11.357 1.00 94.19 81 SER A C 1
ATOM 583 O O . SER A 1 81 ? 5.256 5.816 12.236 1.00 94.19 81 SER A O 1
ATOM 585 N N . LYS A 1 82 ? 6.839 6.155 10.678 1.00 91.19 82 LYS A N 1
ATOM 586 C CA . LYS A 1 82 ? 6.953 7.604 10.897 1.00 91.19 82 LYS A CA 1
ATOM 587 C C . LYS A 1 82 ? 5.650 8.339 10.572 1.00 91.19 82 LYS A C 1
ATOM 589 O O . LYS A 1 82 ? 5.267 9.249 11.297 1.00 91.19 82 LYS A O 1
ATOM 594 N N . LEU A 1 83 ? 4.970 7.945 9.499 1.00 92.69 83 LEU A N 1
ATOM 595 C CA . LEU A 1 83 ? 3.707 8.558 9.083 1.00 92.69 83 LEU A CA 1
ATOM 596 C C . LEU A 1 83 ? 2.561 8.139 10.002 1.00 92.69 83 LEU A C 1
ATOM 598 O O . LEU A 1 83 ? 1.709 8.954 10.339 1.00 92.69 83 LEU A O 1
ATOM 602 N N . VAL A 1 84 ? 2.562 6.889 10.466 1.00 92.69 84 VAL A N 1
ATOM 603 C CA . VAL A 1 84 ? 1.591 6.407 11.455 1.00 92.69 84 VAL A CA 1
ATOM 604 C C . VAL A 1 84 ? 1.674 7.232 12.739 1.00 92.69 84 VAL A C 1
ATOM 606 O O . VAL A 1 84 ? 0.632 7.646 13.240 1.00 92.69 84 VAL A O 1
ATOM 609 N N . LEU A 1 85 ? 2.880 7.545 13.230 1.00 90.88 85 LEU A N 1
ATOM 610 C CA . LEU A 1 85 ? 3.060 8.444 14.378 1.00 90.88 85 LEU A CA 1
ATOM 611 C C . LEU A 1 85 ? 2.386 9.808 14.166 1.00 90.88 85 LEU A C 1
ATOM 613 O O . LEU A 1 85 ? 1.806 10.365 15.093 1.00 90.88 85 LEU A O 1
ATOM 617 N N . GLU A 1 86 ? 2.468 10.351 12.954 1.00 86.19 86 GLU A N 1
ATOM 618 C CA . GLU A 1 86 ? 1.939 11.676 12.649 1.00 86.19 86 GLU A CA 1
ATOM 619 C C . GLU A 1 86 ? 0.420 11.686 12.429 1.00 86.19 86 GLU A C 1
ATOM 621 O O . GLU A 1 86 ? -0.262 12.616 12.870 1.00 86.19 86 GLU A O 1
ATOM 626 N N . TYR A 1 87 ? -0.115 10.682 11.731 1.00 82.62 87 TYR A N 1
ATOM 627 C CA . TYR A 1 87 ? -1.502 10.685 11.267 1.00 82.62 87 TYR A CA 1
ATOM 628 C C . TYR A 1 87 ? -2.444 9.870 12.147 1.00 82.62 87 TYR A C 1
ATOM 630 O O . TYR A 1 87 ? -3.572 10.308 12.362 1.00 82.62 87 TYR A O 1
ATOM 638 N N . ALA A 1 88 ? -2.018 8.729 12.698 1.00 82.88 88 ALA A N 1
ATOM 639 C CA . ALA A 1 88 ? -2.914 7.869 13.473 1.00 82.88 88 ALA A CA 1
ATOM 640 C C . ALA A 1 88 ? -3.526 8.573 14.704 1.00 82.88 88 ALA A C 1
ATOM 642 O O . ALA A 1 88 ? -4.734 8.439 14.908 1.00 82.88 88 ALA A O 1
ATOM 643 N N . PRO A 1 89 ? -2.787 9.395 15.482 1.00 80.19 89 PRO A N 1
ATOM 644 C CA . PRO A 1 89 ? -3.380 10.137 16.600 1.00 80.19 89 PRO A CA 1
ATOM 645 C C . PRO A 1 89 ? -4.424 11.180 16.171 1.00 80.19 89 PRO A C 1
ATOM 647 O O . PRO A 1 89 ? -5.335 11.494 16.934 1.00 80.19 89 PRO A O 1
ATOM 650 N N . LYS A 1 90 ? -4.318 11.710 14.944 1.00 81.62 90 LYS A N 1
ATOM 651 C CA . LYS A 1 90 ? -5.220 12.742 14.402 1.00 81.62 90 LYS A CA 1
ATOM 652 C C . LYS A 1 90 ? -6.545 12.169 13.887 1.00 81.62 90 LYS A C 1
ATOM 654 O O . LYS A 1 90 ? -7.444 12.931 13.551 1.00 81.62 90 LYS A O 1
ATOM 659 N N . LEU A 1 91 ? -6.680 10.844 13.813 1.00 75.88 91 LEU A N 1
ATOM 660 C CA . LEU A 1 91 ? -7.836 10.174 13.217 1.00 75.88 91 LEU A CA 1
ATOM 661 C C . LEU A 1 91 ? -9.046 10.021 14.162 1.00 75.88 91 LEU A C 1
ATOM 663 O O . LEU A 1 91 ? -10.043 9.429 13.762 1.00 75.88 91 LEU A O 1
ATOM 667 N N . SER A 1 92 ? -9.013 10.587 15.377 1.00 72.25 92 SER A N 1
ATOM 668 C CA . SER A 1 92 ? -10.176 10.742 16.280 1.00 72.25 92 SER A CA 1
ATOM 669 C C . SER A 1 92 ? -11.054 9.487 16.441 1.00 72.25 92 SER A C 1
ATOM 671 O O . SER A 1 92 ? -12.270 9.545 16.279 1.00 72.25 92 SER A O 1
ATOM 673 N N . GLY A 1 93 ? -10.443 8.342 16.758 1.00 80.00 93 GLY A N 1
ATOM 674 C CA . GLY A 1 93 ? -11.165 7.080 16.986 1.00 80.00 93 GLY A CA 1
ATOM 675 C C . GLY A 1 93 ? -11.485 6.278 15.722 1.00 80.00 93 GLY A C 1
ATOM 676 O O . GLY A 1 93 ? -12.089 5.214 15.825 1.00 80.00 93 GLY A O 1
ATOM 677 N N . LYS A 1 94 ? -11.056 6.749 14.547 1.00 89.69 94 LYS A N 1
ATOM 678 C CA . LYS A 1 94 ? -11.101 5.966 13.311 1.00 89.69 94 LYS A CA 1
ATOM 679 C C . LYS A 1 94 ? -9.998 4.915 13.270 1.00 89.69 94 LYS A C 1
ATOM 681 O O . LYS A 1 94 ? -8.905 5.115 13.808 1.00 89.69 94 LYS A O 1
ATOM 686 N N . LYS A 1 95 ? -10.279 3.823 12.567 1.00 94.31 95 LYS A N 1
ATOM 687 C CA . LYS A 1 95 ? -9.340 2.739 12.293 1.00 94.31 95 LYS A CA 1
ATOM 688 C C . LYS A 1 95 ? -8.648 2.950 10.955 1.00 94.31 95 LYS A C 1
ATOM 690 O O . LYS A 1 95 ? -9.299 3.253 9.957 1.00 94.31 95 LYS A O 1
ATOM 695 N N . ILE A 1 96 ? -7.336 2.748 10.927 1.00 94.81 96 ILE A N 1
ATOM 696 C CA . ILE A 1 96 ? -6.524 2.851 9.718 1.00 94.81 96 ILE A CA 1
ATOM 697 C C . ILE A 1 96 ? -5.967 1.485 9.318 1.00 94.81 96 ILE A C 1
ATOM 699 O O . ILE A 1 96 ? -5.389 0.769 10.134 1.00 94.81 96 ILE A O 1
ATOM 703 N N . GLY A 1 97 ? -6.144 1.121 8.052 1.00 96.62 97 GLY A N 1
ATOM 704 C CA . GLY A 1 97 ? -5.481 -0.017 7.427 1.00 96.62 97 GLY A CA 1
ATOM 705 C C . GLY A 1 97 ? -4.166 0.406 6.784 1.00 96.62 97 GLY A C 1
ATOM 706 O O . GLY A 1 97 ? -4.046 1.529 6.306 1.00 96.62 97 GLY A O 1
ATOM 707 N N . LEU A 1 98 ? -3.173 -0.472 6.737 1.00 96.56 98 LEU A N 1
ATOM 708 C CA . LEU A 1 98 ? -1.963 -0.239 5.951 1.00 96.56 98 LEU A CA 1
ATOM 709 C C . LEU A 1 98 ? -1.234 -1.539 5.631 1.00 96.56 98 LEU A C 1
ATOM 711 O O . LEU A 1 98 ? -1.335 -2.531 6.357 1.00 96.56 98 LEU A O 1
ATOM 715 N N . VAL A 1 99 ? -0.456 -1.502 4.554 1.00 96.25 99 VAL A N 1
ATOM 716 C CA . VAL A 1 99 ? 0.513 -2.550 4.229 1.00 96.25 99 VAL A CA 1
ATOM 717 C C . VAL A 1 99 ? 1.820 -2.228 4.936 1.00 96.25 99 VAL A C 1
ATOM 719 O O . VAL A 1 99 ? 2.296 -1.099 4.848 1.00 96.25 99 VAL A O 1
ATOM 722 N N . VAL A 1 100 ? 2.412 -3.198 5.626 1.00 96.38 100 VAL A N 1
ATOM 723 C CA . VAL A 1 100 ? 3.661 -2.995 6.370 1.00 96.38 100 VAL A CA 1
ATOM 724 C C . VAL A 1 100 ? 4.751 -3.938 5.891 1.00 96.38 100 VAL A C 1
ATOM 726 O O . VAL A 1 100 ? 4.540 -5.143 5.746 1.00 96.38 100 VAL A O 1
ATOM 729 N N . LYS A 1 101 ? 5.953 -3.391 5.700 1.00 95.06 101 LYS A N 1
ATOM 730 C CA . LYS A 1 101 ? 7.182 -4.185 5.671 1.00 95.06 101 LYS A CA 1
ATOM 731 C C . LYS A 1 101 ? 7.596 -4.512 7.109 1.00 95.06 101 LYS A C 1
ATOM 733 O O . LYS A 1 101 ? 7.126 -3.886 8.061 1.00 95.06 101 LYS A O 1
ATOM 738 N N . GLY A 1 102 ? 8.531 -5.449 7.285 1.00 95.50 102 GLY A N 1
ATOM 739 C CA . GLY A 1 102 ? 9.016 -5.830 8.620 1.00 95.50 102 GLY A CA 1
ATOM 740 C C . GLY A 1 102 ? 9.507 -4.639 9.457 1.00 95.50 102 GLY A C 1
ATOM 741 O O . GLY A 1 102 ? 9.164 -4.524 10.630 1.00 95.50 102 GLY A O 1
ATOM 742 N N . CYS A 1 103 ? 10.234 -3.699 8.845 1.00 95.56 103 CYS A N 1
ATOM 743 C CA . CYS A 1 103 ? 10.692 -2.479 9.515 1.00 95.56 103 CYS A CA 1
ATOM 744 C C . CYS A 1 103 ? 9.549 -1.521 9.898 1.00 95.56 103 CYS A C 1
ATOM 746 O O . CYS A 1 103 ? 9.603 -0.915 10.970 1.00 95.56 103 CYS A O 1
ATOM 748 N N . ASP A 1 104 ? 8.505 -1.410 9.068 1.00 96.19 104 ASP A N 1
ATOM 749 C CA . ASP A 1 104 ? 7.317 -0.601 9.364 1.00 96.19 104 ASP A CA 1
ATOM 750 C C . ASP A 1 104 ? 6.583 -1.168 10.583 1.00 96.19 104 ASP A C 1
ATOM 752 O O . ASP A 1 104 ? 6.312 -0.437 11.535 1.00 96.19 104 ASP A O 1
ATOM 756 N N . MET A 1 105 ? 6.332 -2.483 10.585 1.00 96.81 105 MET A N 1
ATOM 757 C CA . MET A 1 105 ? 5.672 -3.186 11.686 1.00 96.81 105 MET A CA 1
ATOM 758 C C . MET A 1 105 ? 6.437 -2.999 12.998 1.00 96.81 105 MET A C 1
ATOM 760 O O . MET A 1 105 ? 5.851 -2.573 13.989 1.00 96.81 105 MET A O 1
ATOM 764 N N . MET A 1 106 ? 7.748 -3.261 13.002 1.00 97.06 106 MET A N 1
ATOM 765 C CA . MET A 1 106 ? 8.583 -3.093 14.197 1.00 97.06 106 MET A CA 1
ATOM 766 C C . MET A 1 106 ? 8.546 -1.652 14.714 1.00 97.06 106 MET A C 1
ATOM 768 O O . MET A 1 106 ? 8.381 -1.433 15.912 1.00 97.06 106 MET A O 1
ATOM 772 N N . GLY A 1 107 ? 8.627 -0.662 13.818 1.00 97.06 107 GLY A N 1
ATOM 773 C CA . GLY A 1 107 ? 8.507 0.743 14.197 1.00 97.06 107 GLY A CA 1
ATOM 774 C C . GLY A 1 107 ? 7.155 1.066 14.837 1.00 97.06 107 GLY A C 1
ATOM 775 O O . GLY A 1 107 ? 7.112 1.730 15.865 1.00 97.06 107 GLY A O 1
ATOM 776 N N . ILE A 1 108 ? 6.051 0.568 14.278 1.00 96.88 108 ILE A N 1
ATOM 777 C CA . ILE A 1 108 ? 4.701 0.787 14.824 1.00 96.88 108 ILE A CA 1
ATOM 778 C C . ILE A 1 108 ? 4.543 0.126 16.200 1.00 96.88 108 ILE A C 1
ATOM 780 O O . ILE A 1 108 ? 3.979 0.741 17.105 1.00 96.88 108 ILE A O 1
ATOM 784 N N . LEU A 1 109 ? 5.073 -1.086 16.386 1.00 97.31 109 LEU A N 1
ATOM 785 C CA . LEU A 1 109 ? 5.050 -1.779 17.678 1.00 97.31 109 LEU A CA 1
ATOM 786 C C . LEU A 1 109 ? 5.822 -1.003 18.756 1.00 97.31 109 LEU A C 1
ATOM 788 O O . LEU A 1 109 ? 5.321 -0.843 19.867 1.00 97.31 109 LEU A O 1
ATOM 792 N N . GLU A 1 110 ? 6.990 -0.450 18.423 1.00 97.50 110 GLU A N 1
ATOM 793 C CA . GLU A 1 110 ? 7.763 0.400 19.339 1.00 97.50 110 GLU A CA 1
ATOM 794 C C . GLU A 1 110 ? 7.031 1.700 19.696 1.00 97.50 110 GLU A C 1
ATOM 796 O O . GLU A 1 110 ? 7.000 2.117 20.857 1.00 97.50 110 GLU A O 1
ATOM 801 N N . LEU A 1 111 ? 6.395 2.344 18.713 1.00 95.81 111 LEU A N 1
ATOM 802 C CA . LEU A 1 111 ? 5.564 3.524 18.957 1.00 95.81 111 LEU A CA 1
ATOM 803 C C . LEU A 1 111 ? 4.385 3.195 19.883 1.00 95.81 111 LEU A C 1
ATOM 805 O O . LEU A 1 111 ? 4.050 3.993 20.761 1.00 95.81 111 LEU A O 1
ATOM 809 N N . ALA A 1 112 ? 3.780 2.016 19.724 1.00 95.19 112 ALA A N 1
ATOM 810 C CA . ALA A 1 112 ? 2.686 1.556 20.570 1.00 95.19 112 ALA A CA 1
ATOM 811 C C . ALA A 1 112 ? 3.149 1.253 21.999 1.00 95.19 112 ALA A C 1
ATOM 813 O O . ALA A 1 112 ? 2.506 1.683 22.956 1.00 95.19 112 ALA A O 1
ATOM 814 N N . ALA A 1 113 ? 4.300 0.593 22.163 1.00 97.00 113 ALA A N 1
ATOM 815 C CA . ALA A 1 113 ? 4.903 0.339 23.472 1.00 97.00 113 ALA A CA 1
ATOM 816 C C . ALA A 1 113 ? 5.184 1.646 24.237 1.00 97.00 113 ALA A C 1
ATOM 818 O O . ALA A 1 113 ? 5.015 1.719 25.455 1.00 97.00 113 ALA A O 1
ATOM 819 N N . ARG A 1 114 ? 5.532 2.715 23.509 1.00 95.81 114 ARG A N 1
ATOM 820 C CA . ARG A 1 114 ? 5.724 4.078 24.037 1.00 95.81 114 ARG A CA 1
ATOM 821 C C . ARG A 1 114 ? 4.423 4.868 24.210 1.00 95.81 114 ARG A C 1
ATOM 823 O O . ARG A 1 114 ? 4.478 6.039 24.574 1.00 95.81 114 ARG A O 1
ATOM 830 N N . LYS A 1 115 ? 3.264 4.246 23.964 1.00 93.12 115 LYS A N 1
ATOM 831 C CA . LYS A 1 115 ? 1.922 4.851 24.035 1.00 93.12 115 LYS A CA 1
ATOM 832 C C . LYS A 1 115 ? 1.727 6.049 23.097 1.00 93.12 115 LYS A C 1
ATOM 834 O O . LYS A 1 115 ? 0.883 6.901 23.354 1.00 93.12 115 LYS A O 1
ATOM 839 N N . LEU A 1 116 ? 2.502 6.120 22.014 1.00 92.81 116 LEU A N 1
ATOM 840 C CA . LEU A 1 116 ? 2.391 7.180 21.006 1.00 92.81 116 LEU A CA 1
ATOM 841 C C . LEU A 1 116 ? 1.322 6.867 19.954 1.00 92.81 116 LEU A C 1
ATOM 843 O O . LEU A 1 116 ? 0.793 7.778 19.323 1.00 92.81 116 LEU A O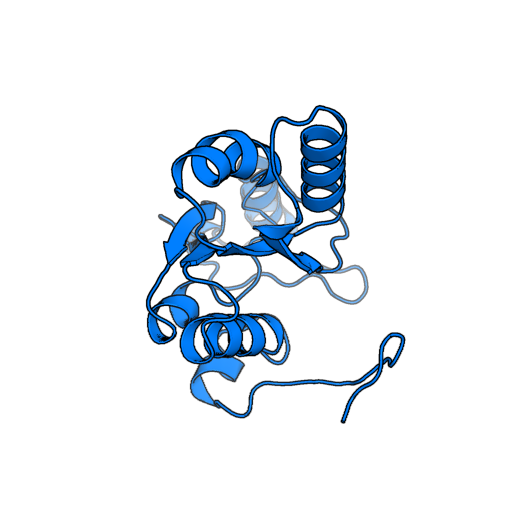 1
ATOM 847 N N . VAL A 1 117 ? 0.998 5.585 19.768 1.00 92.81 117 VAL A N 1
ATOM 848 C CA . VAL A 1 117 ? -0.056 5.110 18.862 1.00 92.81 117 VAL A CA 1
ATOM 849 C C . VAL A 1 117 ? -0.865 4.006 19.543 1.00 92.81 117 VAL A C 1
ATOM 851 O O . VAL A 1 117 ? -0.332 3.262 20.365 1.00 92.81 117 VAL A O 1
ATOM 854 N N . ASN A 1 118 ? -2.151 3.892 19.205 1.00 92.75 118 ASN A N 1
ATOM 855 C CA . ASN A 1 118 ? -3.020 2.826 19.704 1.00 92.75 118 ASN A CA 1
ATOM 856 C C . ASN A 1 118 ? -3.178 1.730 18.638 1.0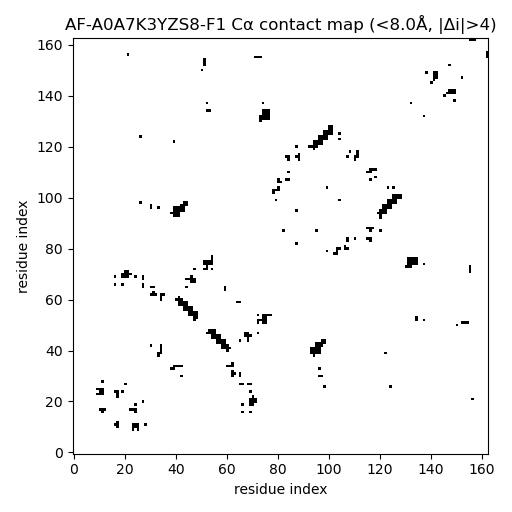0 92.75 118 ASN A C 1
ATOM 858 O O . ASN A 1 118 ? -3.724 2.001 17.569 1.00 92.75 118 ASN A O 1
ATOM 862 N N . LEU A 1 119 ? -2.737 0.502 18.934 1.00 93.38 119 LEU A N 1
ATOM 863 C CA . LEU A 1 119 ? -2.839 -0.632 18.005 1.00 93.38 119 LEU A CA 1
ATOM 864 C C . LEU A 1 119 ? -4.281 -1.069 17.738 1.00 93.38 119 LEU A C 1
ATOM 866 O O . LEU A 1 119 ? -4.548 -1.579 16.656 1.00 93.38 119 LEU A O 1
ATOM 870 N N . ASP A 1 120 ? -5.223 -0.806 18.646 1.00 93.00 120 ASP A N 1
ATOM 871 C CA . ASP A 1 120 ? -6.642 -1.126 18.420 1.00 93.00 120 ASP A CA 1
ATOM 872 C C . ASP A 1 120 ? -7.244 -0.327 17.249 1.00 93.00 120 ASP A C 1
ATOM 874 O O . ASP A 1 120 ? -8.262 -0.715 16.665 1.00 93.00 120 ASP A O 1
ATOM 878 N N . ASN A 1 121 ? -6.586 0.779 16.884 1.00 93.00 121 ASN A N 1
ATOM 879 C CA . ASN A 1 121 ? -6.961 1.642 15.772 1.00 93.00 121 ASN A CA 1
ATOM 880 C C . ASN A 1 121 ? -6.203 1.312 14.476 1.00 93.00 121 ASN A C 1
ATOM 882 O O . ASN A 1 121 ? -6.348 2.041 13.498 1.00 93.00 121 ASN A O 1
ATOM 886 N N . ILE A 1 122 ? -5.372 0.266 14.449 1.00 94.56 122 I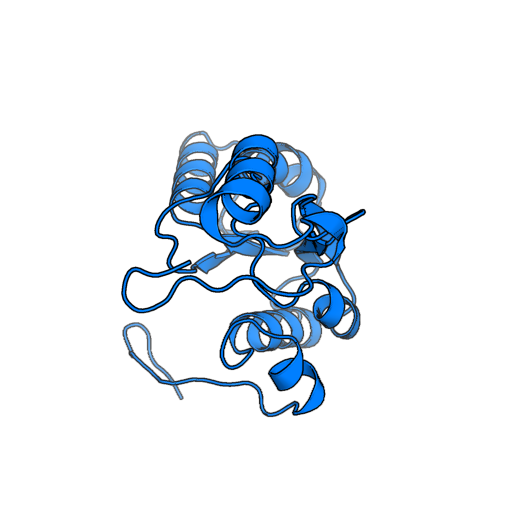LE A N 1
ATOM 887 C CA . ILE A 1 122 ? -4.473 -0.020 13.327 1.00 94.56 122 ILE A CA 1
ATOM 888 C C . ILE A 1 122 ? -4.646 -1.468 12.863 1.00 94.56 122 ILE A C 1
ATOM 890 O O . ILE A 1 122 ? -4.475 -2.411 13.629 1.00 94.56 122 ILE A O 1
ATOM 894 N N . VAL A 1 123 ? -4.916 -1.652 11.570 1.00 96.56 123 VAL A N 1
ATOM 895 C CA . VAL A 1 123 ? -4.945 -2.965 10.914 1.00 96.56 123 VAL A CA 1
ATOM 896 C C . VAL A 1 123 ? -3.768 -3.064 9.953 1.00 96.56 123 VAL A C 1
ATOM 898 O O . VAL A 1 123 ? -3.701 -2.351 8.955 1.00 96.56 123 VAL A O 1
ATOM 901 N N . MET A 1 124 ? -2.832 -3.961 10.250 1.00 97.12 124 MET A N 1
ATOM 902 C CA . MET A 1 124 ? -1.628 -4.165 9.446 1.00 97.12 124 MET A CA 1
ATOM 903 C C . MET A 1 124 ? -1.760 -5.412 8.572 1.00 97.12 124 MET A C 1
ATOM 905 O O . MET A 1 124 ? -2.042 -6.496 9.082 1.00 97.12 124 MET A O 1
ATOM 909 N N . ILE A 1 125 ? -1.482 -5.277 7.275 1.00 97.19 125 ILE A N 1
ATOM 910 C CA . ILE A 1 125 ? -1.239 -6.411 6.376 1.00 97.19 125 ILE A CA 1
ATOM 911 C C . ILE A 1 125 ? 0.262 -6.477 6.105 1.00 97.19 125 ILE A C 1
ATOM 913 O O . ILE A 1 125 ? 0.825 -5.614 5.434 1.00 97.19 125 ILE A O 1
ATOM 917 N N . GLY A 1 126 ? 0.923 -7.486 6.668 1.00 96.06 126 GLY A N 1
ATOM 918 C CA . GLY A 1 126 ? 2.356 -7.691 6.481 1.00 96.06 126 GLY A CA 1
ATOM 919 C C . GLY A 1 126 ? 2.679 -8.246 5.097 1.00 96.06 126 GLY A C 1
ATOM 920 O O . GLY A 1 126 ? 2.012 -9.167 4.629 1.00 96.06 126 GLY A O 1
ATOM 921 N N . VAL A 1 127 ? 3.729 -7.718 4.470 1.00 94.38 127 VAL A N 1
ATOM 922 C CA . VAL A 1 127 ? 4.316 -8.281 3.247 1.00 94.38 127 VAL A CA 1
ATOM 923 C C . VAL A 1 127 ? 5.764 -8.684 3.481 1.00 94.38 127 VAL A C 1
ATOM 925 O O . VAL A 1 127 ? 6.497 -8.054 4.251 1.00 94.38 127 VAL A O 1
ATOM 928 N N . ASN A 1 128 ? 6.187 -9.736 2.786 1.00 91.81 128 ASN A N 1
ATOM 929 C CA . ASN A 1 128 ? 7.584 -10.144 2.774 1.00 91.81 128 ASN A CA 1
ATOM 930 C C . ASN A 1 128 ? 8.412 -9.069 2.064 1.00 91.81 128 ASN A C 1
ATOM 932 O O . ASN A 1 128 ? 8.030 -8.579 1.005 1.00 91.81 128 ASN A O 1
ATOM 936 N N . CYS A 1 129 ? 9.547 -8.701 2.649 1.00 90.69 129 CYS A N 1
ATOM 937 C CA . CYS A 1 129 ? 10.447 -7.700 2.092 1.00 90.69 129 CYS A CA 1
ATOM 938 C C . CYS A 1 129 ? 11.889 -8.180 2.255 1.00 90.69 129 CYS A C 1
ATOM 940 O O . CYS A 1 129 ? 12.337 -8.394 3.381 1.00 90.69 129 CYS A O 1
ATOM 942 N N . GLY A 1 130 ? 12.604 -8.343 1.139 1.00 88.12 130 GLY A N 1
ATOM 943 C CA . GLY A 1 130 ? 14.029 -8.700 1.126 1.00 88.12 130 GLY A CA 1
ATOM 944 C C . GLY A 1 130 ? 14.974 -7.500 1.267 1.00 88.12 130 GLY A C 1
ATOM 945 O O . GLY A 1 130 ? 16.177 -7.681 1.425 1.00 88.12 130 GLY A O 1
ATOM 946 N N . GLY A 1 131 ? 14.440 -6.279 1.210 1.00 88.38 131 GLY A N 1
ATOM 947 C CA . GLY A 1 131 ? 15.197 -5.031 1.231 1.00 88.38 131 GLY A CA 1
ATOM 948 C C . GLY A 1 131 ? 14.569 -3.978 0.319 1.00 88.38 131 GLY A C 1
ATOM 949 O O . GLY A 1 131 ? 13.669 -4.271 -0.465 1.00 88.38 131 GLY A O 1
ATOM 950 N N . SER A 1 132 ? 15.045 -2.740 0.427 1.00 88.94 132 SER A N 1
ATOM 951 C CA . SER A 1 132 ? 14.680 -1.650 -0.484 1.00 88.94 132 SER A CA 1
ATOM 952 C C . SER A 1 132 ? 15.942 -1.039 -1.073 1.00 88.94 132 SER A C 1
ATOM 954 O O . SER A 1 132 ? 16.972 -0.960 -0.399 1.00 88.94 132 SER A O 1
ATOM 956 N N . VAL A 1 133 ? 15.863 -0.606 -2.326 1.00 91.75 133 VAL A N 1
ATOM 957 C CA . VAL A 1 133 ? 16.986 -0.003 -3.052 1.00 91.75 133 VAL A CA 1
ATOM 958 C C . VAL A 1 133 ? 16.735 1.496 -3.152 1.00 91.75 133 VAL A C 1
ATOM 960 O O . VAL A 1 133 ? 15.616 1.913 -3.421 1.00 91.75 133 VAL A O 1
ATOM 963 N N . SER A 1 134 ? 17.744 2.340 -2.926 1.00 93.75 134 SER A N 1
ATOM 964 C CA . SER A 1 134 ? 17.527 3.782 -3.089 1.00 93.75 134 SER A CA 1
ATOM 965 C C . SER A 1 134 ? 17.230 4.131 -4.557 1.00 93.75 134 SER A C 1
ATOM 967 O O . SER A 1 134 ? 17.878 3.558 -5.440 1.00 93.75 134 SER A O 1
ATOM 969 N N . PRO A 1 135 ? 16.345 5.109 -4.843 1.00 94.06 135 PRO A N 1
ATOM 970 C CA . PRO A 1 135 ? 16.009 5.528 -6.209 1.00 94.06 135 PRO A CA 1
ATOM 971 C C . PRO A 1 135 ? 17.236 5.787 -7.089 1.00 94.06 135 PRO A C 1
ATOM 973 O O . PRO A 1 135 ? 17.329 5.321 -8.221 1.00 94.06 135 PRO A O 1
ATOM 976 N N . VAL A 1 136 ? 18.232 6.488 -6.540 1.00 94.56 136 VAL A N 1
ATOM 977 C CA . VAL A 1 136 ? 19.476 6.823 -7.249 1.00 94.56 136 VAL A CA 1
ATOM 978 C C . VAL A 1 136 ? 20.266 5.564 -7.614 1.00 94.56 136 VAL A C 1
ATOM 980 O O . VAL A 1 136 ? 20.758 5.440 -8.736 1.00 94.56 136 VAL A O 1
ATOM 983 N N . THR A 1 137 ? 20.366 4.607 -6.687 1.00 94.38 137 THR A N 1
ATOM 984 C CA . THR A 1 137 ? 21.084 3.347 -6.926 1.00 94.38 137 THR A CA 1
ATOM 985 C C . THR A 1 137 ? 20.353 2.486 -7.944 1.00 94.38 137 THR A C 1
ATOM 987 O O . THR A 1 137 ? 20.998 1.934 -8.833 1.00 94.38 137 THR A O 1
ATOM 990 N N . ALA A 1 138 ? 19.027 2.406 -7.847 1.00 93.81 138 ALA A N 1
ATOM 991 C CA . ALA A 1 138 ? 18.191 1.646 -8.763 1.00 93.81 138 ALA A CA 1
ATOM 992 C C . ALA A 1 138 ? 18.312 2.154 -10.200 1.00 93.81 138 ALA A C 1
ATOM 994 O O . ALA A 1 138 ? 18.633 1.389 -11.104 1.00 93.81 138 ALA A O 1
ATOM 995 N N . ARG A 1 139 ? 18.173 3.468 -10.407 1.00 95.12 139 ARG A N 1
ATOM 996 C CA . ARG A 1 139 ? 18.309 4.078 -11.737 1.00 95.12 139 ARG A CA 1
ATOM 997 C C . ARG A 1 139 ? 19.690 3.827 -12.343 1.00 95.12 139 ARG A C 1
ATOM 999 O O . ARG A 1 139 ? 19.793 3.538 -13.533 1.00 95.12 139 ARG A O 1
ATOM 1006 N N . ARG A 1 140 ? 20.752 3.890 -11.531 1.00 96.50 140 ARG A N 1
ATOM 1007 C CA . ARG A 1 140 ? 22.108 3.538 -11.974 1.00 96.50 140 ARG A CA 1
ATOM 1008 C C . ARG A 1 140 ? 22.208 2.062 -12.363 1.00 96.50 140 ARG A C 1
ATOM 1010 O O . ARG A 1 140 ? 22.707 1.760 -13.439 1.00 96.50 140 ARG A O 1
ATOM 1017 N N . MET A 1 141 ? 21.702 1.162 -11.520 1.00 94.75 141 MET A N 1
ATOM 1018 C CA . MET A 1 141 ? 21.697 -0.282 -11.764 1.00 94.75 141 MET A CA 1
ATOM 1019 C C . MET A 1 141 ? 20.981 -0.632 -13.075 1.00 94.75 141 MET A C 1
ATOM 1021 O O . MET A 1 141 ? 21.550 -1.333 -13.904 1.00 94.75 141 MET A O 1
ATOM 1025 N N . ILE A 1 142 ? 19.779 -0.095 -13.286 1.00 94.88 142 ILE A N 1
ATOM 1026 C CA . ILE A 1 142 ? 18.952 -0.320 -14.480 1.00 94.88 142 ILE A CA 1
ATOM 1027 C C . ILE A 1 142 ? 19.680 0.138 -15.747 1.00 94.88 142 ILE A C 1
ATOM 1029 O O . ILE A 1 142 ? 19.756 -0.601 -16.728 1.00 94.88 142 ILE A O 1
ATOM 1033 N N . LYS A 1 143 ? 20.301 1.320 -15.707 1.00 96.69 143 LYS A N 1
ATOM 1034 C CA . LYS A 1 143 ? 21.066 1.835 -16.844 1.00 96.69 143 LYS A CA 1
ATOM 1035 C C . LYS A 1 143 ? 22.333 1.021 -17.116 1.00 96.69 143 LYS A C 1
ATOM 1037 O O . LYS A 1 143 ? 22.590 0.655 -18.256 1.00 96.69 143 LYS A O 1
ATOM 1042 N N . GLU A 1 144 ? 23.144 0.772 -16.091 1.00 97.06 144 GLU A N 1
ATOM 1043 C CA . GLU A 1 144 ? 24.497 0.224 -16.255 1.00 97.06 144 GLU A CA 1
ATOM 1044 C C . GLU A 1 144 ? 24.521 -1.297 -16.413 1.00 97.06 144 GLU A C 1
ATOM 1046 O O . GLU A 1 144 ? 25.344 -1.814 -17.162 1.00 97.06 144 GLU A O 1
ATOM 1051 N N . LYS A 1 145 ? 23.640 -2.021 -15.713 1.00 94.38 145 LYS A N 1
ATOM 1052 C CA . LYS A 1 145 ? 23.613 -3.490 -15.746 1.00 94.38 145 LYS A CA 1
ATOM 1053 C C . LYS A 1 145 ? 22.615 -4.053 -16.743 1.00 94.38 145 LYS A C 1
ATOM 1055 O O . LYS A 1 145 ? 22.892 -5.092 -17.331 1.00 94.38 145 LYS A O 1
ATOM 1060 N N . TYR A 1 146 ? 21.479 -3.383 -16.924 1.00 93.06 146 TYR A N 1
ATOM 1061 C CA . TYR A 1 146 ? 20.400 -3.879 -17.779 1.00 93.06 146 TYR A CA 1
ATOM 1062 C C . TYR A 1 146 ? 20.313 -3.137 -19.115 1.00 93.06 146 TYR A C 1
ATOM 1064 O O . TYR A 1 146 ? 19.613 -3.591 -20.014 1.00 93.06 146 TYR A O 1
ATOM 1072 N N . GLY A 1 147 ? 21.029 -2.016 -19.275 1.00 94.81 147 GLY A N 1
ATOM 1073 C CA . GLY A 1 147 ? 21.031 -1.241 -20.518 1.00 94.81 147 GLY A CA 1
ATOM 1074 C C . GLY A 1 147 ? 19.683 -0.592 -20.845 1.00 94.81 147 GLY A C 1
ATOM 1075 O O . GLY A 1 147 ? 19.453 -0.215 -21.991 1.00 94.81 147 GLY A O 1
ATOM 1076 N N . VAL A 1 148 ? 18.788 -0.470 -19.860 1.00 95.31 148 VAL A N 1
ATOM 1077 C CA . VAL A 1 148 ? 17.444 0.100 -20.026 1.00 95.31 148 VAL A CA 1
ATOM 1078 C C . VAL A 1 148 ? 17.457 1.566 -19.597 1.00 95.31 148 VAL A C 1
ATOM 1080 O O . VAL A 1 148 ? 18.115 1.922 -18.618 1.00 95.31 148 VAL A O 1
ATOM 1083 N N . ASP A 1 149 ? 16.724 2.434 -20.303 1.00 95.38 149 ASP A N 1
ATOM 1084 C CA . ASP A 1 149 ? 16.492 3.805 -19.835 1.00 95.38 149 ASP A CA 1
ATOM 1085 C C . ASP A 1 149 ? 15.600 3.767 -18.582 1.00 95.38 149 ASP A C 1
ATOM 1087 O O . ASP A 1 149 ? 14.434 3.364 -18.688 1.00 95.38 149 ASP A O 1
ATOM 1091 N N . PRO A 1 150 ? 16.089 4.215 -17.407 1.00 93.88 150 PRO A N 1
ATOM 1092 C CA . PRO A 1 150 ? 15.314 4.172 -16.171 1.00 93.88 150 PRO A CA 1
ATOM 1093 C C . PRO A 1 150 ? 13.967 4.896 -16.242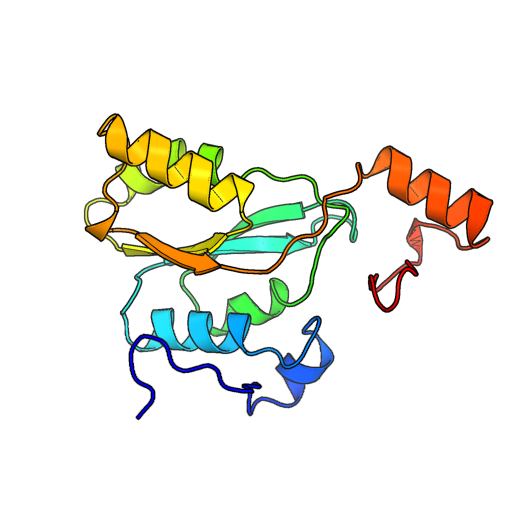 1.00 93.88 150 PRO A C 1
ATOM 1095 O O . PRO A 1 150 ? 13.075 4.554 -15.470 1.00 93.88 150 PRO A O 1
ATOM 1098 N N . ASN A 1 151 ? 13.798 5.864 -17.151 1.00 93.62 151 ASN A N 1
ATOM 1099 C CA . ASN A 1 151 ? 12.538 6.592 -17.342 1.00 93.62 151 ASN A CA 1
ATOM 1100 C C . ASN A 1 151 ? 11.457 5.783 -18.072 1.00 93.62 151 ASN A C 1
ATOM 1102 O O . ASN A 1 151 ? 10.301 6.193 -18.096 1.00 93.62 151 ASN A O 1
ATOM 1106 N N . THR A 1 152 ? 11.824 4.663 -18.695 1.00 93.56 152 THR A N 1
ATOM 1107 C CA . THR A 1 152 ? 10.907 3.850 -19.510 1.00 93.56 152 THR A CA 1
ATOM 1108 C C . THR A 1 152 ? 10.401 2.604 -18.784 1.00 93.56 152 THR A C 1
ATOM 1110 O O . THR A 1 152 ? 9.544 1.891 -19.300 1.00 93.56 152 THR A O 1
ATOM 1113 N N . VAL A 1 153 ? 10.906 2.339 -17.576 1.00 91.56 153 VAL A N 1
ATOM 1114 C CA . VAL A 1 153 ? 10.555 1.154 -16.788 1.00 91.56 153 VAL A CA 1
ATOM 1115 C C . VAL A 1 153 ? 9.141 1.290 -16.219 1.00 91.56 153 VAL A C 1
ATOM 1117 O O . VAL A 1 153 ? 8.808 2.261 -15.542 1.00 91.56 153 VAL A O 1
ATOM 1120 N N . THR A 1 154 ? 8.294 0.292 -16.477 1.00 87.69 154 THR A N 1
ATOM 1121 C CA . THR A 1 154 ? 6.882 0.289 -16.056 1.00 87.69 154 THR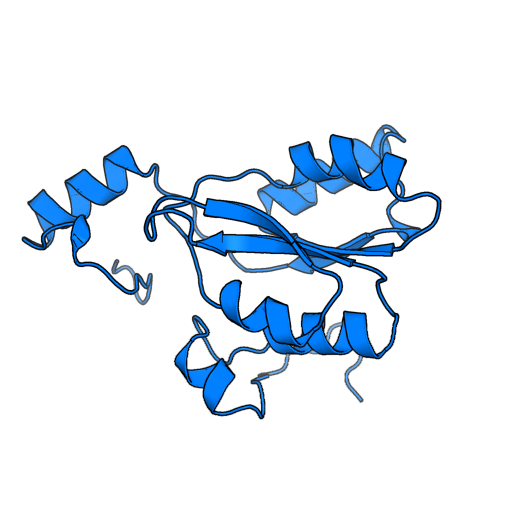 A CA 1
ATOM 1122 C C . THR A 1 154 ? 6.592 -0.636 -14.875 1.00 87.69 154 THR A C 1
ATOM 1124 O O . THR A 1 154 ? 5.616 -0.399 -14.156 1.00 87.69 154 THR A O 1
ATOM 1127 N N . LYS A 1 155 ? 7.420 -1.670 -14.679 1.00 87.94 155 LYS A N 1
ATOM 1128 C CA . LYS A 1 155 ? 7.351 -2.666 -13.600 1.00 87.94 155 LYS A CA 1
ATOM 1129 C C . LYS A 1 155 ? 8.772 -3.132 -13.253 1.00 87.94 155 LYS A C 1
ATOM 1131 O O . LYS A 1 155 ? 9.624 -3.174 -14.135 1.00 87.94 155 LYS A O 1
ATOM 1136 N N . GLU A 1 156 ? 8.988 -3.490 -11.994 1.00 88.44 156 GLU A N 1
ATOM 1137 C CA . GLU A 1 156 ? 10.177 -4.183 -11.490 1.00 88.44 156 GLU A CA 1
ATOM 1138 C C . GLU A 1 156 ? 9.738 -5.423 -10.704 1.00 88.44 156 GLU A C 1
ATOM 1140 O O . GLU A 1 156 ? 8.671 -5.406 -10.092 1.00 88.44 156 GLU A O 1
ATOM 1145 N N . GLU A 1 157 ? 10.542 -6.483 -10.710 1.00 87.81 157 GLU A N 1
ATOM 1146 C CA . GLU A 1 157 ? 10.237 -7.718 -9.989 1.00 87.81 157 GLU A CA 1
ATOM 1147 C C . GLU A 1 157 ? 11.532 -8.355 -9.488 1.00 87.81 157 GLU A C 1
ATOM 1149 O O . GLU A 1 157 ? 12.526 -8.380 -10.201 1.00 87.81 157 GLU A O 1
ATOM 1154 N N . ILE A 1 158 ? 11.524 -8.865 -8.255 1.00 87.69 158 ILE A N 1
ATOM 1155 C CA . ILE A 1 158 ? 12.669 -9.578 -7.685 1.00 87.69 158 ILE A CA 1
ATOM 1156 C C . ILE A 1 158 ? 12.259 -11.031 -7.459 1.00 87.69 158 ILE A C 1
ATOM 1158 O O . ILE A 1 158 ? 11.571 -11.337 -6.485 1.00 87.69 158 ILE A O 1
ATOM 1162 N N . ASP A 1 159 ? 12.693 -11.927 -8.344 1.00 87.44 159 ASP A N 1
ATOM 1163 C CA . ASP A 1 159 ? 12.407 -13.364 -8.269 1.00 87.44 159 ASP A CA 1
ATOM 1164 C C . ASP A 1 159 ? 13.666 -14.192 -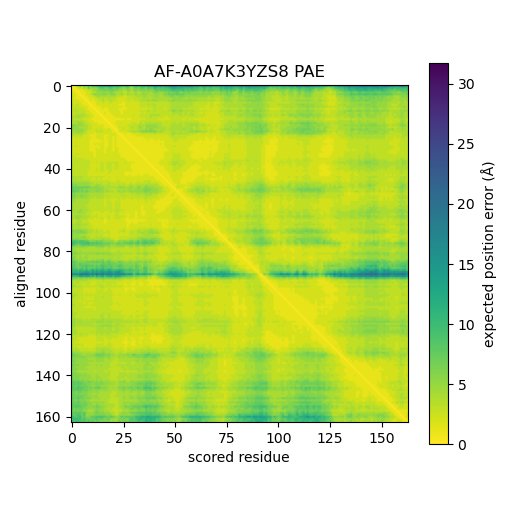8.559 1.00 87.44 159 ASP A C 1
ATOM 1166 O O . ASP A 1 159 ? 14.524 -13.809 -9.352 1.00 87.44 159 ASP A O 1
ATOM 1170 N N . LYS A 1 160 ? 13.794 -15.350 -7.899 1.00 86.81 160 LYS A N 1
ATOM 1171 C CA . LYS A 1 160 ? 14.879 -16.334 -8.115 1.00 86.81 160 LYS A CA 1
ATOM 1172 C C . LYS A 1 160 ? 16.297 -15.737 -8.112 1.00 86.81 160 LYS A C 1
ATOM 1174 O O . LYS A 1 160 ? 17.177 -16.197 -8.837 1.00 86.81 160 LYS A O 1
ATOM 1179 N N . GLY A 1 161 ? 16.530 -14.731 -7.267 1.00 82.94 161 GLY A N 1
ATOM 1180 C CA . GLY A 1 161 ? 17.832 -14.067 -7.143 1.00 82.94 161 GLY A CA 1
ATOM 1181 C C . GLY A 1 161 ? 18.160 -13.103 -8.287 1.00 82.94 161 GLY A C 1
ATOM 1182 O O . GLY A 1 161 ? 19.319 -12.716 -8.429 1.00 82.94 161 GLY A O 1
ATOM 1183 N N . GLN A 1 162 ? 17.167 -12.723 -9.089 1.00 84.50 162 GLN A N 1
ATOM 1184 C CA . GLN A 1 162 ? 17.280 -11.725 -10.145 1.00 84.50 162 GLN A CA 1
ATOM 1185 C C . GLN A 1 162 ? 16.397 -10.520 -9.822 1.00 84.50 162 GLN A C 1
ATOM 1187 O O . GLN A 1 162 ? 15.384 -10.654 -9.139 1.00 84.50 162 GLN A O 1
ATOM 1192 N N . PHE A 1 163 ? 16.844 -9.359 -10.289 1.00 85.19 163 PHE A N 1
ATOM 1193 C CA . PHE A 1 163 ? 16.086 -8.114 -10.378 1.00 85.19 163 PHE A CA 1
ATOM 1194 C C . PHE A 1 163 ? 15.797 -7.867 -11.858 1.00 85.19 163 PHE A C 1
ATOM 1196 O O . PHE A 1 163 ? 16.720 -8.183 -12.653 1.00 85.19 163 PHE A O 1
#

Foldseek 3Di:
DDDPPDDDDDADPDPLLCVQAAHRNRVLVVVLCCLVVQVFQWEFAWADDLHLLATDTDIGNHSVVSSRRHYDSLNPDDQCLVVCLVPQVVPVPTAYEYEDEPNNVVSVVVCVVVVSHPCSRYHYDYDYDPHGHHNVRVQCCCCPVVVDRRSPDDHDDQPPNRD